Protein AF-A0A2H9T839-F1 (afdb_monomer_lite)

Radius of gyration: 23.98 Å; chains: 1; bounding box: 53×33×69 Å

Secondary structure (DSSP, 8-state):
-HHHHHHHHHHHHHHHHHHHHHHHHHHHHHHHHHTT--TTHHHHHHHHH-HHHHHHHHHHHHHHHHHS--------HHHHHHHHHHHHHTT--

pLDDT: mean 71.01, std 12.8, range [51.59, 94.0]

Structure (mmCIF, N/CA/C/O backbone):
data_AF-A0A2H9T839-F1
#
_entry.id   AF-A0A2H9T839-F1
#
loop_
_atom_site.group_PDB
_atom_site.id
_atom_site.type_symbol
_atom_site.label_atom_id
_atom_site.label_alt_id
_atom_site.label_comp_id
_atom_site.label_asym_id
_atom_site.label_entity_id
_atom_site.label_seq_id
_atom_site.pdbx_PDB_ins_code
_atom_site.Cartn_x
_atom_site.Cartn_y
_atom_site.Cartn_z
_atom_site.occupancy
_atom_site.B_iso_or_equiv
_atom_site.auth_seq_id
_atom_site.auth_comp_id
_atom_site.auth_asym_id
_atom_site.auth_atom_id
_atom_site.pdbx_PDB_model_num
ATOM 1 N N . MET A 1 1 ? 26.788 -0.075 -30.652 1.00 58.34 1 MET A N 1
ATOM 2 C CA . MET A 1 1 ? 26.968 0.508 -29.306 1.00 58.34 1 MET A CA 1
ATOM 3 C C . MET A 1 1 ? 25.727 1.266 -28.828 1.00 58.34 1 MET A C 1
ATOM 5 O O . MET A 1 1 ? 25.405 1.147 -27.660 1.00 58.34 1 MET A O 1
ATOM 9 N N . ASP A 1 2 ? 24.943 1.919 -29.697 1.00 68.31 2 ASP A N 1
ATOM 10 C CA . ASP A 1 2 ? 23.770 2.721 -29.275 1.00 68.31 2 ASP A CA 1
ATOM 11 C C . ASP A 1 2 ? 22.587 1.961 -28.647 1.00 68.31 2 ASP A C 1
ATOM 13 O O . ASP A 1 2 ? 21.745 2.561 -27.981 1.00 68.31 2 ASP A O 1
ATOM 17 N N . ILE A 1 3 ? 22.455 0.654 -28.893 1.00 73.31 3 ILE A N 1
ATOM 18 C CA . ILE A 1 3 ? 21.309 -0.136 -28.405 1.00 73.31 3 ILE A CA 1
ATOM 19 C C . ILE A 1 3 ? 21.531 -0.580 -26.955 1.00 73.31 3 ILE A C 1
ATOM 21 O O . ILE A 1 3 ? 20.605 -0.530 -26.151 1.00 73.31 3 ILE A O 1
ATOM 25 N N . GLU A 1 4 ? 22.760 -0.965 -26.612 1.00 75.00 4 GLU A N 1
ATOM 26 C CA . GLU A 1 4 ? 23.127 -1.387 -25.255 1.00 75.00 4 GLU A CA 1
ATOM 27 C C . GLU A 1 4 ? 23.080 -0.207 -24.279 1.00 75.00 4 GLU A C 1
ATOM 29 O O . GLU A 1 4 ? 22.557 -0.336 -23.176 1.00 75.00 4 GLU A O 1
ATOM 34 N N . GLU A 1 5 ? 23.515 0.975 -24.716 1.00 80.12 5 GLU A N 1
ATOM 35 C CA . GLU A 1 5 ? 23.485 2.194 -23.904 1.00 80.12 5 GLU A CA 1
ATOM 36 C C . GLU A 1 5 ? 22.047 2.685 -23.649 1.00 80.12 5 GLU A C 1
ATOM 38 O O . GLU A 1 5 ? 21.689 3.048 -22.525 1.00 80.12 5 GLU A O 1
ATOM 43 N N . LYS A 1 6 ? 21.171 2.596 -24.661 1.00 81.19 6 LYS A N 1
ATOM 44 C CA . LYS A 1 6 ? 19.731 2.874 -24.509 1.00 81.19 6 LYS A CA 1
ATOM 45 C C . LYS A 1 6 ? 19.035 1.862 -23.604 1.00 81.19 6 LYS A C 1
ATOM 47 O O . LYS A 1 6 ? 18.171 2.250 -22.817 1.00 81.19 6 LYS A O 1
ATOM 52 N N . ALA A 1 7 ? 19.397 0.583 -23.699 1.00 81.62 7 ALA A N 1
ATOM 53 C CA . ALA A 1 7 ? 18.864 -0.454 -22.821 1.00 81.62 7 ALA A CA 1
ATOM 54 C C . ALA A 1 7 ? 19.277 -0.206 -21.363 1.00 81.62 7 ALA A C 1
ATOM 56 O O . ALA A 1 7 ? 18.436 -0.278 -20.467 1.00 81.62 7 ALA A O 1
ATOM 57 N N . GLN A 1 8 ? 20.535 0.176 -21.131 1.00 84.88 8 GLN A N 1
ATOM 58 C CA . GLN A 1 8 ? 21.034 0.499 -19.798 1.00 84.88 8 GLN A CA 1
ATOM 59 C C . GLN A 1 8 ? 20.318 1.721 -19.203 1.00 84.88 8 GLN A C 1
ATOM 61 O O . GLN A 1 8 ? 19.803 1.647 -18.089 1.00 84.88 8 GLN A O 1
ATOM 66 N N . GLN A 1 9 ? 20.155 2.799 -19.976 1.00 88.25 9 GLN A N 1
ATOM 67 C CA . GLN A 1 9 ? 19.380 3.969 -19.542 1.00 88.25 9 GLN A CA 1
ATOM 68 C C . GLN A 1 9 ? 17.917 3.632 -19.229 1.00 88.25 9 GLN A C 1
ATOM 70 O O . GLN A 1 9 ? 17.339 4.174 -18.285 1.00 88.25 9 GLN A O 1
ATOM 75 N N . GLN A 1 10 ? 17.284 2.740 -19.995 1.00 88.06 10 GLN A N 1
ATOM 76 C CA . GLN A 1 10 ? 15.920 2.294 -19.701 1.00 88.06 10 GLN A CA 1
ATOM 77 C C . GLN A 1 10 ? 15.835 1.493 -18.400 1.00 88.06 10 GLN A C 1
ATOM 79 O O . GLN A 1 10 ? 14.864 1.657 -17.654 1.00 88.06 10 GLN A O 1
ATOM 84 N N . LEU A 1 11 ? 16.832 0.658 -18.103 1.00 89.38 11 LEU A N 1
ATOM 85 C CA . LEU A 1 11 ? 16.905 -0.075 -16.840 1.00 89.38 11 LEU A CA 1
ATOM 86 C C . LEU A 1 11 ? 17.079 0.878 -15.657 1.00 89.38 11 LEU A C 1
ATOM 88 O O . LEU A 1 11 ? 16.337 0.761 -14.680 1.00 89.38 11 LEU A O 1
ATOM 92 N N . ASP A 1 12 ? 17.961 1.867 -15.775 1.00 90.88 12 ASP A N 1
ATOM 93 C CA . ASP A 1 12 ? 18.193 2.865 -14.727 1.00 90.88 12 ASP A CA 1
ATOM 94 C C . ASP A 1 12 ? 16.935 3.717 -14.480 1.00 90.88 12 ASP A C 1
ATOM 96 O O . ASP A 1 12 ? 16.498 3.901 -13.339 1.00 90.88 12 ASP A O 1
ATOM 100 N N . ASN A 1 13 ? 16.259 4.145 -15.551 1.00 91.44 13 ASN A N 1
ATOM 101 C CA . ASN A 1 13 ? 14.980 4.859 -15.469 1.00 91.44 13 ASN A CA 1
ATOM 102 C C . ASN A 1 13 ? 13.873 4.005 -14.833 1.00 91.44 13 ASN A C 1
ATOM 104 O O . ASN A 1 13 ? 13.059 4.503 -14.044 1.00 91.44 13 ASN A O 1
ATOM 108 N N . SER A 1 14 ? 13.844 2.710 -15.146 1.00 90.25 14 SER A N 1
ATOM 109 C CA . SER A 1 14 ? 12.886 1.768 -14.565 1.00 90.25 14 SER A CA 1
ATOM 110 C C . SER A 1 14 ? 13.148 1.577 -13.073 1.00 90.25 14 SER A C 1
ATOM 112 O O . SER A 1 14 ? 12.214 1.644 -12.273 1.00 90.25 14 SER A O 1
ATOM 114 N N . GLN A 1 15 ? 14.410 1.423 -12.667 1.00 93.00 15 GLN A N 1
ATOM 115 C CA . GLN A 1 15 ? 14.790 1.331 -11.257 1.00 93.00 15 GLN A CA 1
ATOM 116 C C . GLN A 1 15 ? 14.420 2.598 -10.483 1.00 93.00 15 GLN A C 1
ATOM 118 O O . GLN A 1 15 ? 13.817 2.503 -9.411 1.00 93.00 15 GLN A O 1
ATOM 123 N N . ALA A 1 16 ? 14.698 3.778 -11.041 1.00 92.75 16 ALA A N 1
ATOM 124 C CA . ALA A 1 16 ? 14.319 5.052 -10.438 1.00 92.75 16 ALA A CA 1
ATOM 125 C C . ALA A 1 16 ? 12.794 5.171 -10.272 1.00 92.75 16 ALA A C 1
ATOM 127 O O . ALA A 1 16 ? 12.302 5.605 -9.229 1.00 92.75 16 ALA A O 1
ATOM 128 N N . THR A 1 17 ? 12.029 4.733 -11.273 1.00 93.06 17 THR A N 1
ATOM 129 C CA . THR A 1 17 ? 10.559 4.713 -11.218 1.00 93.06 17 THR A CA 1
ATOM 130 C C . THR A 1 17 ? 10.044 3.759 -10.143 1.00 93.06 17 THR A C 1
ATOM 132 O O . THR A 1 17 ? 9.156 4.119 -9.370 1.00 93.06 17 THR A O 1
ATOM 135 N N . ILE A 1 18 ? 10.637 2.569 -10.028 1.00 92.19 18 ILE A N 1
ATOM 136 C CA . ILE A 1 18 ? 10.281 1.587 -8.995 1.00 92.19 18 ILE A CA 1
ATOM 137 C C . ILE A 1 18 ? 10.573 2.138 -7.596 1.00 92.19 18 ILE A C 1
ATOM 139 O O . ILE A 1 18 ? 9.757 1.968 -6.690 1.00 92.19 18 ILE A O 1
ATOM 143 N N . GLN A 1 19 ? 11.703 2.818 -7.401 1.00 94.00 19 GLN A N 1
ATOM 144 C CA . GLN A 1 19 ? 12.022 3.443 -6.116 1.00 94.00 19 GLN A CA 1
ATOM 145 C C . GLN A 1 19 ? 11.014 4.537 -5.752 1.00 94.00 19 GLN A C 1
ATOM 147 O O . GLN A 1 19 ? 10.507 4.544 -4.632 1.00 94.00 19 GLN A O 1
ATOM 152 N N . LYS A 1 20 ? 10.643 5.401 -6.705 1.00 91.50 20 LYS A N 1
ATOM 153 C CA . LYS A 1 20 ? 9.591 6.411 -6.497 1.00 91.50 20 LYS A CA 1
ATOM 154 C C . LYS A 1 20 ? 8.252 5.772 -6.127 1.00 91.50 20 LYS A C 1
ATOM 156 O O . LYS A 1 20 ? 7.589 6.235 -5.203 1.00 91.50 20 LYS A O 1
ATOM 161 N N . ALA A 1 21 ? 7.877 4.681 -6.795 1.00 88.44 21 ALA A N 1
ATOM 162 C CA . ALA A 1 21 ? 6.658 3.944 -6.478 1.00 88.44 21 ALA A CA 1
ATOM 163 C C . ALA A 1 21 ? 6.688 3.347 -5.060 1.00 88.44 21 ALA A C 1
ATOM 165 O O . ALA A 1 21 ? 5.677 3.386 -4.363 1.00 88.44 21 ALA A O 1
ATOM 166 N N . ARG A 1 22 ? 7.841 2.840 -4.600 1.00 90.19 22 ARG A N 1
ATOM 167 C CA . ARG A 1 22 ? 8.000 2.344 -3.220 1.00 90.19 22 ARG A CA 1
ATOM 168 C C . ARG A 1 22 ? 7.798 3.447 -2.188 1.00 90.19 22 ARG A C 1
ATOM 170 O O . ARG A 1 22 ? 7.030 3.247 -1.255 1.00 90.19 22 ARG A O 1
ATOM 177 N N . ILE A 1 23 ? 8.417 4.608 -2.397 1.00 91.81 23 ILE A N 1
ATOM 178 C CA . ILE A 1 23 ? 8.259 5.767 -1.506 1.00 91.81 23 ILE A CA 1
ATOM 179 C C . ILE A 1 23 ? 6.782 6.177 -1.424 1.00 91.81 23 ILE A C 1
ATOM 181 O O . ILE A 1 23 ? 6.248 6.335 -0.332 1.00 91.81 23 ILE A O 1
ATOM 185 N N . ALA A 1 24 ? 6.083 6.240 -2.562 1.00 85.75 24 ALA A N 1
ATOM 186 C CA . ALA A 1 24 ? 4.659 6.571 -2.588 1.00 85.75 24 ALA A CA 1
ATOM 187 C C . ALA A 1 24 ? 3.788 5.560 -1.813 1.00 85.75 24 ALA A C 1
ATOM 189 O O . ALA A 1 24 ? 2.831 5.950 -1.143 1.00 85.75 24 ALA A O 1
ATOM 190 N N . ILE A 1 25 ? 4.113 4.263 -1.875 1.00 83.06 25 ILE A N 1
ATOM 191 C CA . ILE A 1 25 ? 3.421 3.223 -1.097 1.00 83.06 25 ILE A CA 1
ATOM 192 C C . ILE A 1 25 ? 3.643 3.429 0.407 1.00 83.06 25 ILE A C 1
ATOM 194 O O . ILE A 1 25 ? 2.690 3.318 1.186 1.00 83.06 25 ILE A O 1
ATOM 198 N N . ASP A 1 26 ? 4.868 3.752 0.818 1.00 86.75 26 ASP A N 1
ATOM 199 C CA . ASP A 1 26 ? 5.195 4.008 2.222 1.00 86.75 26 ASP A CA 1
ATOM 200 C C . ASP A 1 26 ? 4.499 5.276 2.739 1.00 86.75 26 ASP A C 1
ATOM 202 O O . ASP A 1 26 ? 3.895 5.255 3.817 1.00 86.75 26 ASP A O 1
ATOM 206 N N . ASP A 1 27 ? 4.472 6.346 1.943 1.00 83.81 27 ASP A N 1
ATOM 207 C CA . ASP A 1 27 ? 3.747 7.581 2.256 1.00 83.81 27 ASP A CA 1
ATOM 208 C C . ASP A 1 27 ? 2.240 7.330 2.392 1.00 83.81 27 ASP A C 1
ATOM 210 O O . ASP A 1 27 ? 1.603 7.791 3.346 1.00 83.81 27 AS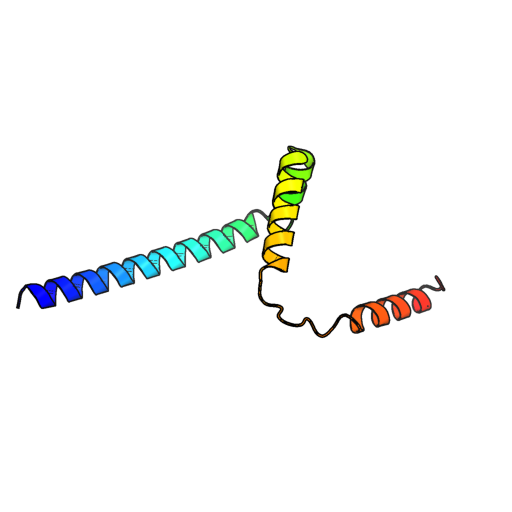P A O 1
ATOM 214 N N . MET A 1 28 ? 1.659 6.526 1.494 1.00 78.50 28 MET A N 1
ATOM 215 C CA . MET A 1 28 ? 0.265 6.091 1.606 1.00 78.50 28 MET A CA 1
ATOM 216 C C . MET A 1 28 ? 0.020 5.285 2.886 1.00 78.50 28 MET A C 1
ATOM 218 O O . MET A 1 28 ? -1.009 5.473 3.540 1.00 78.50 28 MET A O 1
ATOM 222 N N . ALA A 1 29 ? 0.941 4.405 3.283 1.00 74.31 29 ALA A N 1
ATOM 223 C CA . ALA A 1 29 ? 0.819 3.637 4.519 1.00 74.31 29 ALA A CA 1
ATOM 224 C C . ALA A 1 29 ? 0.858 4.542 5.761 1.00 74.31 29 ALA A C 1
ATOM 226 O O . ALA A 1 29 ? 0.041 4.383 6.676 1.00 74.31 29 ALA A O 1
ATOM 227 N N . GLN A 1 30 ? 1.750 5.534 5.781 1.00 79.12 30 GLN A N 1
ATOM 228 C CA . GLN A 1 30 ? 1.800 6.538 6.844 1.00 79.12 30 GLN A CA 1
ATOM 229 C C . GLN A 1 30 ? 0.531 7.391 6.885 1.00 79.12 30 GLN A C 1
ATOM 231 O O . GLN A 1 30 ? -0.005 7.646 7.967 1.00 79.12 30 GLN A O 1
ATOM 236 N N . LEU A 1 31 ? 0.016 7.799 5.725 1.00 76.81 31 LEU A N 1
ATOM 237 C CA . LEU A 1 31 ? -1.228 8.552 5.621 1.00 76.81 31 LEU A CA 1
ATOM 238 C C . LEU A 1 31 ? -2.416 7.733 6.143 1.00 76.81 31 LEU A C 1
ATOM 240 O O . LEU A 1 31 ? -3.198 8.237 6.945 1.00 76.81 31 LEU A O 1
ATOM 244 N N . MET A 1 32 ? -2.519 6.452 5.781 1.00 65.75 32 MET A N 1
ATOM 245 C CA . MET A 1 32 ? -3.548 5.550 6.318 1.00 65.75 32 MET A CA 1
ATOM 246 C C . MET A 1 32 ? -3.481 5.427 7.846 1.00 65.75 32 MET A C 1
ATOM 248 O O . MET A 1 32 ? -4.525 5.406 8.507 1.00 65.75 32 MET A O 1
ATOM 252 N N . ASN A 1 33 ? -2.269 5.385 8.413 1.00 63.84 33 ASN A N 1
ATOM 253 C CA . ASN A 1 33 ? -2.065 5.385 9.862 1.00 63.84 33 ASN A CA 1
ATOM 254 C C . ASN A 1 33 ? -2.515 6.711 10.500 1.00 63.84 33 ASN A C 1
ATOM 256 O O . ASN A 1 33 ? -3.241 6.682 11.495 1.00 63.84 33 ASN A O 1
ATOM 260 N N . LYS A 1 34 ? -2.150 7.862 9.912 1.00 68.38 34 LYS A N 1
ATOM 261 C CA . LYS A 1 34 ? -2.540 9.208 10.386 1.00 68.38 34 LYS A CA 1
ATOM 262 C C . LYS A 1 34 ? -4.049 9.445 10.318 1.00 68.38 34 LYS A C 1
ATOM 264 O O . LYS A 1 34 ? -4.629 9.959 11.270 1.00 68.38 34 LYS A O 1
ATOM 269 N N . ILE A 1 35 ? -4.700 9.008 9.238 1.00 65.19 35 ILE A N 1
ATOM 270 C CA . ILE A 1 35 ? -6.158 9.123 9.054 1.00 65.19 35 ILE A CA 1
ATOM 271 C C . ILE A 1 35 ? -6.916 8.186 10.023 1.00 65.19 35 ILE A C 1
ATOM 273 O O . ILE A 1 35 ? -8.142 8.169 10.048 1.00 65.19 35 ILE A O 1
ATOM 277 N N . HIS A 1 36 ? -6.230 7.416 10.882 1.00 57.03 36 HIS A N 1
ATOM 278 C CA . HIS A 1 36 ? -6.860 6.430 11.762 1.00 57.03 36 HIS A CA 1
ATOM 279 C C . HIS A 1 36 ? -7.830 5.529 10.992 1.00 57.03 36 HIS A C 1
ATOM 281 O O . HIS A 1 36 ? -8.823 5.038 11.546 1.00 57.03 36 HIS A O 1
ATOM 287 N N . VAL A 1 37 ? -7.508 5.220 9.728 1.00 56.41 37 VAL A N 1
ATOM 288 C CA . VAL A 1 37 ? -8.149 4.121 9.008 1.00 56.41 37 VAL A CA 1
ATOM 289 C C . VAL A 1 37 ? -7.576 2.823 9.573 1.00 56.41 37 VAL A C 1
ATOM 291 O O . VAL A 1 37 ? -6.991 1.997 8.878 1.00 56.41 37 VAL A O 1
ATOM 294 N N . LYS A 1 38 ? -7.746 2.617 10.887 1.00 55.56 38 LYS A N 1
ATOM 295 C CA . LYS A 1 38 ? -7.635 1.305 11.513 1.00 55.56 38 LYS A CA 1
ATOM 296 C C . LYS A 1 38 ? -8.492 0.392 10.657 1.00 55.56 38 LYS A C 1
ATOM 298 O O . LYS A 1 38 ? -9.657 0.723 10.441 1.00 55.56 38 LYS A O 1
ATOM 303 N N . LYS A 1 39 ? -7.929 -0.712 10.151 1.00 52.03 39 LYS A N 1
ATOM 304 C CA . LYS A 1 39 ? -8.661 -1.767 9.425 1.00 52.03 39 LYS A CA 1
ATOM 305 C C . LYS A 1 39 ? -10.072 -1.909 10.016 1.00 52.03 39 LYS A C 1
ATOM 307 O O . LYS A 1 39 ? -10.224 -2.430 11.118 1.00 52.03 39 LYS A O 1
ATOM 312 N N . GLY A 1 40 ? -11.078 -1.364 9.325 1.00 56.72 40 GLY A N 1
ATOM 313 C CA . GLY A 1 40 ? -12.458 -1.301 9.815 1.00 56.72 40 GLY A CA 1
ATOM 314 C C . GLY A 1 40 ? -13.105 0.088 9.944 1.00 56.72 40 GLY A C 1
ATOM 315 O O . GLY A 1 40 ? -14.324 0.135 9.972 1.00 56.72 40 GLY A O 1
ATOM 316 N N . ALA A 1 41 ? -12.382 1.212 9.990 1.00 56.12 41 ALA A N 1
ATOM 317 C CA . ALA A 1 41 ? -13.002 2.549 10.083 1.00 56.12 41 ALA A CA 1
ATOM 318 C C . ALA A 1 41 ? -13.743 2.934 8.791 1.00 56.12 41 ALA A C 1
ATOM 320 O O . ALA A 1 41 ? -14.894 3.356 8.846 1.00 56.12 41 ALA A O 1
ATOM 321 N N . GLY A 1 42 ? -13.134 2.669 7.630 1.00 58.69 42 GLY A N 1
ATOM 322 C CA . GLY A 1 42 ? -13.807 2.800 6.335 1.00 58.69 42 GLY A CA 1
ATOM 323 C C . GLY A 1 42 ? -14.988 1.835 6.175 1.00 58.69 42 GLY A C 1
ATOM 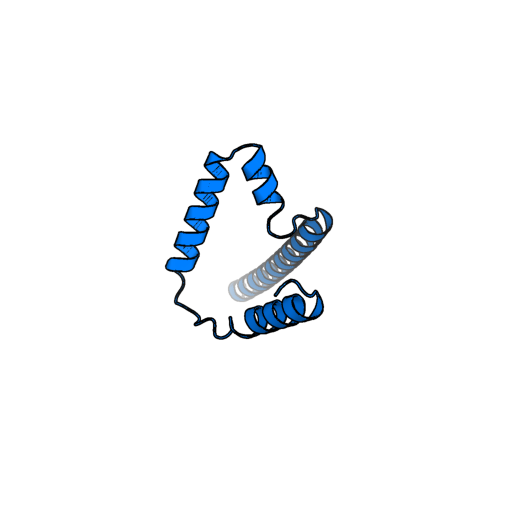324 O O . GLY A 1 42 ? -15.991 2.209 5.586 1.00 58.69 42 GLY A O 1
ATOM 325 N N . HIS A 1 43 ? -14.918 0.629 6.762 1.00 56.16 43 HIS A N 1
ATOM 326 C CA . HIS A 1 43 ? -16.080 -0.271 6.835 1.00 56.16 43 HIS A CA 1
ATOM 327 C C . HIS A 1 43 ? -17.188 0.323 7.704 1.00 56.16 43 HIS A C 1
ATOM 329 O O . HIS A 1 43 ? -18.302 0.407 7.231 1.00 56.16 43 HIS A O 1
ATOM 335 N N . ARG A 1 44 ? -16.894 0.836 8.907 1.00 62.28 44 ARG A N 1
ATOM 336 C CA . ARG A 1 44 ? -17.909 1.464 9.775 1.00 62.28 44 ARG A CA 1
ATOM 337 C C . ARG A 1 44 ? -18.548 2.703 9.148 1.00 62.28 44 ARG A C 1
ATOM 339 O O . ARG A 1 44 ? -19.702 2.997 9.431 1.00 62.28 44 ARG A O 1
ATOM 346 N N . TYR A 1 45 ? -17.793 3.454 8.350 1.00 62.53 45 TYR A N 1
ATOM 347 C CA . TYR A 1 45 ? -18.317 4.588 7.592 1.00 62.53 45 TYR A CA 1
ATOM 348 C C . TYR A 1 45 ? -19.226 4.119 6.448 1.00 62.53 45 TYR A C 1
ATOM 350 O O . TYR A 1 45 ? -20.338 4.621 6.315 1.00 62.53 45 TYR A O 1
ATOM 358 N N . LEU A 1 46 ? -18.804 3.107 5.681 1.00 58.53 46 LEU A N 1
ATOM 359 C CA . LEU A 1 46 ? -19.630 2.497 4.634 1.00 58.53 46 LEU A CA 1
ATOM 360 C C . LEU A 1 46 ? -20.881 1.814 5.207 1.00 58.53 46 LEU A C 1
ATOM 362 O O . LEU A 1 46 ? -21.958 2.009 4.663 1.00 58.53 46 LEU A O 1
ATOM 366 N N . ASP A 1 47 ? -20.778 1.116 6.338 1.00 59.62 47 ASP A N 1
ATOM 367 C CA . ASP A 1 47 ? -21.910 0.528 7.067 1.00 59.62 47 ASP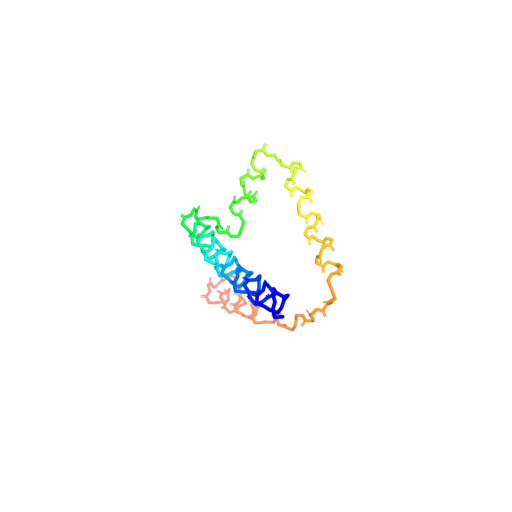 A CA 1
ATOM 368 C C . ASP A 1 47 ? -22.942 1.601 7.452 1.00 59.62 47 ASP A C 1
ATOM 370 O O . ASP A 1 47 ? -24.141 1.338 7.439 1.00 59.62 47 ASP A O 1
ATOM 374 N N . LYS A 1 48 ? -22.486 2.819 7.788 1.00 61.62 48 LYS A N 1
ATOM 375 C CA . LYS A 1 48 ? -23.355 3.933 8.196 1.00 61.62 48 LYS A CA 1
ATOM 376 C C . LYS A 1 48 ? -23.969 4.705 7.029 1.00 61.62 48 LYS A C 1
ATOM 378 O O . LYS A 1 48 ? -25.105 5.142 7.154 1.00 61.62 48 LYS A O 1
ATOM 383 N N . ILE A 1 49 ? -23.228 4.924 5.942 1.00 66.19 49 ILE A N 1
ATOM 384 C CA . ILE A 1 49 ? -23.682 5.780 4.829 1.00 66.19 49 ILE A CA 1
ATOM 385 C C . ILE A 1 49 ? -24.278 4.961 3.677 1.00 66.19 49 ILE A C 1
ATOM 387 O O . ILE A 1 49 ? -25.208 5.421 3.020 1.00 66.19 49 ILE A O 1
ATOM 391 N N . LYS A 1 50 ? -23.772 3.747 3.427 1.00 62.59 50 LYS A N 1
ATOM 392 C CA . LYS A 1 50 ? -24.177 2.877 2.311 1.00 62.59 50 LYS A CA 1
ATOM 393 C C . LYS A 1 50 ? -24.127 1.383 2.692 1.00 62.59 50 LYS A C 1
ATOM 395 O O . LYS A 1 50 ? -23.249 0.648 2.226 1.00 62.59 50 LYS A O 1
ATOM 400 N N . PRO A 1 51 ? -25.090 0.896 3.492 1.00 61.28 51 PRO A N 1
ATOM 401 C CA . PRO A 1 51 ? -25.089 -0.476 4.014 1.00 61.28 51 PRO A CA 1
ATOM 402 C C . PRO A 1 51 ? -25.099 -1.564 2.919 1.00 61.28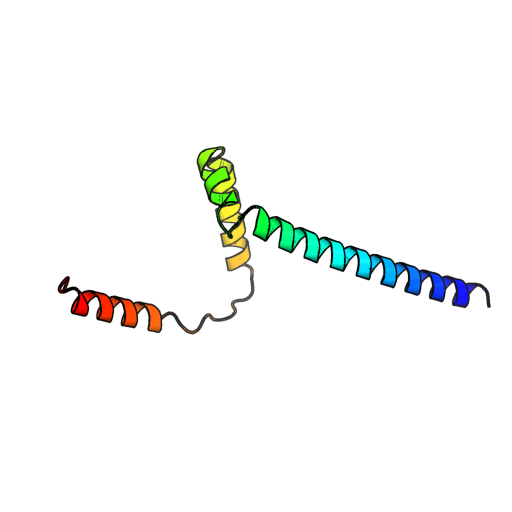 51 PRO A C 1
ATOM 404 O O . PRO A 1 51 ? -24.533 -2.645 3.107 1.00 61.28 51 PRO A O 1
ATOM 407 N N . ASN A 1 52 ? -25.666 -1.268 1.745 1.00 64.62 52 ASN A N 1
ATOM 408 C CA . ASN A 1 52 ? -25.722 -2.198 0.609 1.00 64.62 52 ASN A CA 1
ATOM 409 C C . ASN A 1 52 ? -24.349 -2.405 -0.068 1.00 64.62 52 ASN A C 1
ATOM 411 O O . ASN A 1 52 ? -24.036 -3.497 -0.530 1.00 64.62 52 ASN A O 1
ATOM 415 N N . GLU A 1 53 ? -23.489 -1.383 -0.097 1.00 60.44 53 GLU A N 1
ATOM 416 C CA . GLU A 1 53 ? -22.127 -1.509 -0.644 1.00 60.44 53 GLU A CA 1
ATOM 417 C C . GLU A 1 53 ? -21.174 -2.176 0.365 1.00 60.44 53 GLU A C 1
ATOM 419 O O . GLU A 1 53 ? -20.253 -2.906 -0.013 1.00 60.44 53 GLU A O 1
ATOM 424 N N . ALA A 1 54 ? -21.402 -1.968 1.667 1.00 59.06 54 ALA A N 1
ATOM 425 C CA . ALA A 1 54 ? -20.618 -2.606 2.722 1.00 59.06 54 ALA A CA 1
ATOM 426 C C . ALA A 1 54 ? -20.843 -4.127 2.778 1.00 59.06 54 ALA A C 1
ATOM 428 O O . ALA A 1 54 ? -19.892 -4.902 2.928 1.00 59.06 54 ALA A O 1
ATOM 429 N N . THR A 1 55 ? -22.089 -4.562 2.578 1.00 61.62 55 THR A N 1
ATOM 430 C CA . THR A 1 55 ? -22.441 -5.983 2.466 1.00 61.62 55 THR A CA 1
ATOM 431 C C . THR A 1 55 ? -21.781 -6.629 1.249 1.00 61.62 55 THR A C 1
ATOM 433 O O . THR A 1 55 ? -21.166 -7.684 1.409 1.00 61.62 55 THR A O 1
ATOM 436 N N . LEU A 1 56 ? -21.769 -5.971 0.085 1.00 60.06 56 LEU A N 1
ATOM 437 C CA . LEU A 1 56 ? -21.055 -6.453 -1.108 1.00 60.06 56 LEU A CA 1
ATOM 438 C C . LEU A 1 56 ? -19.549 -6.632 -0.863 1.00 60.06 56 LEU A C 1
ATOM 440 O O . LEU A 1 56 ? -19.020 -7.718 -1.095 1.00 60.06 56 LEU A O 1
ATOM 444 N N . LYS A 1 57 ? -18.870 -5.639 -0.272 1.00 66.38 57 LYS A N 1
ATOM 445 C CA . LYS A 1 57 ? -17.440 -5.763 0.087 1.00 66.38 57 LYS A CA 1
ATOM 446 C C . LYS A 1 57 ? -17.164 -6.875 1.097 1.00 66.38 57 LYS A C 1
ATOM 448 O O . LYS A 1 57 ? -16.113 -7.517 1.052 1.00 66.38 57 LYS A O 1
ATOM 453 N N . SER A 1 58 ? -18.089 -7.117 2.025 1.00 65.12 58 SER A N 1
ATOM 454 C CA . SER A 1 58 ? -17.967 -8.218 2.987 1.00 65.12 58 SER A CA 1
ATOM 455 C C . SER A 1 58 ? -18.065 -9.590 2.307 1.00 65.12 58 SER A C 1
ATOM 457 O O . SER A 1 58 ? -17.351 -10.524 2.685 1.00 65.12 58 SER A O 1
ATOM 459 N N . VAL A 1 59 ? -18.900 -9.691 1.269 1.00 66.25 59 VAL A N 1
ATOM 460 C CA . VAL A 1 59 ? -19.082 -10.892 0.450 1.00 66.25 59 VAL A CA 1
ATOM 461 C C . VAL A 1 59 ? -17.875 -11.108 -0.461 1.00 66.25 59 VAL A C 1
ATOM 463 O O . VAL A 1 59 ? -17.336 -12.211 -0.471 1.00 66.25 59 VAL A O 1
ATOM 466 N N . GLU A 1 60 ? -17.364 -10.067 -1.123 1.00 67.62 60 GLU A N 1
ATOM 467 C CA . GLU A 1 60 ? -16.116 -10.125 -1.905 1.00 67.62 60 GLU A CA 1
ATOM 468 C C . GLU A 1 60 ? -14.935 -10.591 -1.053 1.00 67.62 60 GLU A C 1
ATOM 470 O O . GLU A 1 60 ? -14.151 -11.450 -1.458 1.00 67.62 60 GLU A O 1
ATOM 475 N N . LYS A 1 61 ? -14.823 -10.074 0.175 1.00 72.31 61 LYS A N 1
ATOM 476 C CA . LYS A 1 61 ? -13.784 -10.502 1.110 1.00 72.31 61 LYS A CA 1
ATOM 477 C C . LYS A 1 61 ? -13.943 -11.972 1.505 1.00 72.31 61 LYS A C 1
ATOM 479 O O . LYS A 1 61 ? -12.942 -12.681 1.562 1.00 72.31 61 LYS A O 1
ATOM 484 N N . ARG A 1 62 ? -15.172 -12.442 1.752 1.00 68.00 62 ARG A N 1
ATOM 485 C CA . ARG A 1 62 ? -15.449 -13.869 2.007 1.00 68.00 62 ARG A CA 1
ATOM 486 C C . ARG A 1 62 ? -15.092 -14.742 0.809 1.00 68.00 62 ARG A C 1
ATOM 488 O O . ARG A 1 62 ? -14.469 -15.776 1.012 1.00 68.00 62 ARG A O 1
ATOM 495 N N . LEU A 1 63 ? -15.430 -14.318 -0.404 1.00 64.12 63 LEU A N 1
ATOM 496 C CA . LEU A 1 63 ? -15.091 -15.032 -1.635 1.00 64.12 63 LEU A CA 1
ATOM 497 C C . LEU A 1 63 ? -13.574 -15.108 -1.838 1.00 64.12 63 LEU A C 1
ATOM 499 O O . LEU A 1 63 ? -13.053 -16.181 -2.119 1.00 64.12 63 LEU A O 1
ATOM 503 N N . ASN A 1 64 ? -12.839 -14.020 -1.602 1.00 67.81 64 ASN A N 1
ATOM 504 C CA . ASN A 1 64 ? -11.373 -14.021 -1.671 1.00 67.81 64 ASN A CA 1
ATOM 505 C C . ASN A 1 64 ? -10.716 -14.885 -0.584 1.00 67.81 64 ASN A C 1
ATOM 507 O O . ASN A 1 64 ? -9.693 -15.522 -0.835 1.00 67.81 64 ASN A O 1
ATOM 511 N N . GLU A 1 65 ? -11.286 -14.927 0.624 1.00 67.25 65 GLU A N 1
ATOM 512 C CA . GLU A 1 65 ? -10.822 -15.811 1.701 1.00 67.25 65 GLU A CA 1
ATOM 513 C C . GLU A 1 65 ? -11.135 -17.290 1.418 1.00 67.25 65 GLU A C 1
ATOM 515 O O . GLU A 1 65 ? -10.354 -18.150 1.821 1.00 67.25 65 GLU A O 1
ATOM 520 N N . GLN A 1 66 ? -12.234 -17.586 0.715 1.00 59.97 66 GLN A N 1
ATOM 521 C CA . GLN A 1 66 ? -12.598 -18.937 0.270 1.00 59.97 66 GLN A CA 1
ATOM 522 C C . GLN A 1 66 ? -11.777 -19.407 -0.938 1.00 59.97 66 GLN A C 1
ATOM 524 O O . GLN A 1 66 ? -11.421 -20.579 -1.003 1.00 59.97 66 GLN A O 1
ATOM 529 N N . ASN A 1 67 ? -11.433 -18.500 -1.856 1.00 58.84 67 ASN A N 1
ATOM 530 C CA . ASN A 1 67 ? -10.654 -18.801 -3.061 1.00 58.84 67 ASN A CA 1
ATOM 531 C C . ASN A 1 67 ? -9.131 -18.728 -2.851 1.00 58.84 67 ASN A C 1
ATOM 533 O O . ASN A 1 67 ? -8.368 -19.096 -3.741 1.00 58.84 67 ASN A O 1
ATOM 537 N N . SER A 1 68 ? -8.659 -18.276 -1.686 1.00 53.00 68 SER A N 1
ATOM 538 C CA . SER A 1 68 ? -7.237 -18.349 -1.342 1.00 53.00 68 SER A CA 1
ATOM 539 C C . SER A 1 68 ? -6.882 -19.756 -0.844 1.00 53.00 68 SER A C 1
ATOM 541 O O . SER A 1 68 ? -7.540 -20.244 0.079 1.00 53.00 68 SER A O 1
ATOM 543 N N . PRO A 1 69 ? -5.821 -20.407 -1.365 1.00 51.75 69 PRO A N 1
ATOM 544 C CA . PRO A 1 69 ? -5.415 -21.729 -0.904 1.00 51.75 69 PRO A CA 1
ATOM 545 C C . PRO A 1 69 ? -5.137 -21.686 0.601 1.00 51.75 69 PRO A C 1
ATOM 547 O O . PRO A 1 69 ? -4.383 -20.849 1.109 1.00 51.75 69 PRO A O 1
ATOM 550 N N . SER A 1 70 ? -5.815 -22.566 1.333 1.00 51.59 70 SER A N 1
ATOM 551 C CA . SER A 1 70 ? -5.895 -22.551 2.787 1.00 51.59 70 SER A CA 1
ATOM 552 C C . SER A 1 70 ? -4.511 -22.640 3.441 1.00 51.59 70 SER A C 1
ATOM 554 O O . SER A 1 70 ? -3.955 -23.726 3.604 1.00 51.59 70 SER A O 1
ATOM 556 N N . LYS A 1 71 ? -3.966 -21.521 3.931 1.00 55.41 71 LYS A N 1
ATOM 557 C CA . LYS A 1 71 ? -2.974 -21.590 5.012 1.00 55.41 71 LYS A CA 1
ATOM 558 C C . LYS A 1 71 ? -3.718 -21.986 6.282 1.00 55.41 71 LYS A C 1
ATOM 560 O O . LYS A 1 71 ? -4.390 -21.161 6.903 1.00 55.41 71 LYS A O 1
ATOM 565 N N . ALA A 1 72 ? -3.624 -23.266 6.635 1.00 52.50 72 ALA A N 1
ATOM 566 C CA . ALA A 1 72 ? -4.180 -23.841 7.851 1.00 52.50 72 ALA A CA 1
ATOM 567 C C . ALA A 1 72 ? -3.817 -22.979 9.075 1.00 52.50 72 ALA A C 1
ATOM 569 O O . ALA A 1 72 ? -2.682 -22.975 9.554 1.00 52.50 72 ALA A O 1
ATOM 570 N N . LYS A 1 73 ? -4.792 -22.228 9.600 1.00 54.47 73 LYS A N 1
ATOM 571 C CA . LYS A 1 73 ? -4.642 -21.475 10.850 1.00 54.47 73 LYS A CA 1
ATOM 572 C C . LYS A 1 73 ? -4.697 -22.450 12.028 1.00 54.47 73 LYS A C 1
ATOM 574 O O . LYS A 1 73 ? -5.750 -22.643 12.635 1.00 54.47 73 LYS A O 1
ATOM 579 N N . LYS A 1 74 ? -3.553 -23.040 12.388 1.00 55.44 74 LYS A N 1
ATOM 580 C CA . LYS A 1 74 ? -3.343 -23.584 13.740 1.00 55.44 74 LYS A CA 1
ATOM 581 C C . LYS A 1 74 ? -3.456 -22.429 14.744 1.00 55.44 74 LYS A C 1
ATOM 583 O O . LYS A 1 74 ? -2.740 -21.442 14.630 1.00 55.44 74 LYS A O 1
ATOM 588 N N . GLY A 1 75 ? -4.340 -22.562 15.737 1.00 56.06 75 GLY A N 1
ATOM 589 C CA . GLY A 1 75 ? -4.270 -21.766 16.972 1.00 56.06 75 GLY A CA 1
ATOM 590 C C . GLY A 1 75 ? -5.496 -20.919 17.332 1.00 56.06 75 GLY A C 1
ATOM 591 O O . GLY A 1 75 ? -5.385 -19.707 17.476 1.00 56.06 75 GLY A O 1
ATOM 592 N N . LYS A 1 76 ? -6.662 -21.539 17.571 1.00 57.12 76 LYS A N 1
ATOM 593 C CA . LYS A 1 76 ? -7.802 -20.899 18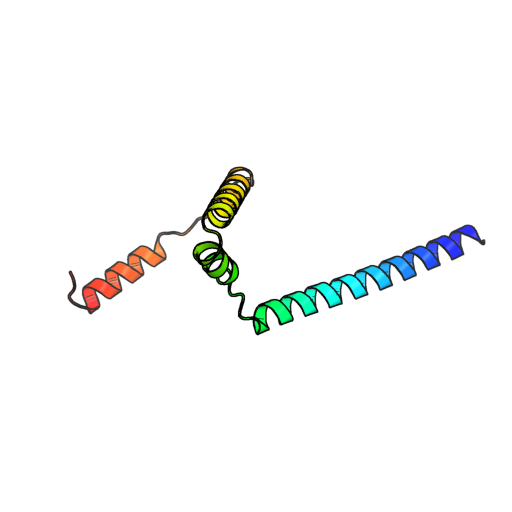.276 1.00 57.12 76 LYS A CA 1
ATOM 594 C C . LYS A 1 76 ? -7.943 -21.317 19.753 1.00 57.12 76 LYS A C 1
ATOM 596 O O . LYS A 1 76 ? -8.918 -20.954 20.402 1.00 57.12 76 LYS A O 1
ATOM 601 N N . SER A 1 77 ? -6.983 -22.058 20.310 1.00 60.75 77 SER A N 1
ATOM 602 C CA . SER A 1 77 ? -7.110 -22.643 21.658 1.00 60.75 77 SER A CA 1
ATOM 603 C C . SER A 1 77 ? -6.770 -21.669 22.806 1.00 60.75 77 SER A C 1
ATOM 605 O O . SER A 1 77 ? -7.434 -21.689 23.844 1.00 60.75 77 SER A O 1
ATOM 607 N N . SER A 1 78 ? -5.811 -20.750 22.627 1.00 62.25 78 SER A N 1
ATOM 608 C CA . SER A 1 78 ? -5.324 -19.897 23.729 1.00 62.25 78 SER A CA 1
ATOM 609 C C . SER A 1 78 ? -6.318 -18.813 24.167 1.00 62.25 78 SER A C 1
ATOM 611 O O . SER A 1 78 ? -6.470 -18.565 25.362 1.00 62.25 78 SER A O 1
ATOM 613 N N . LYS A 1 79 ? -7.066 -18.209 23.231 1.00 69.88 79 LYS A N 1
ATOM 614 C CA . LYS A 1 79 ? -8.083 -17.187 23.556 1.00 69.88 79 LYS A CA 1
ATOM 615 C C . LYS A 1 79 ? -9.221 -17.738 24.417 1.00 69.88 79 LYS A C 1
ATOM 617 O O . LYS A 1 79 ? -9.659 -17.050 25.334 1.00 69.88 79 LYS A O 1
ATOM 622 N N . LYS A 1 80 ? -9.665 -18.977 24.164 1.00 73.50 80 LYS A N 1
ATOM 623 C CA . LYS A 1 80 ? -10.718 -19.630 24.960 1.00 73.50 80 LYS A CA 1
ATOM 624 C C . LYS A 1 80 ? -10.252 -19.877 26.399 1.00 73.50 80 LYS A C 1
ATOM 626 O O . LYS A 1 80 ? -10.993 -19.579 27.329 1.00 73.50 80 LYS A O 1
ATOM 631 N N . LYS A 1 81 ? -9.011 -20.346 26.586 1.00 75.12 81 LYS A N 1
ATOM 632 C CA . LYS A 1 81 ? -8.422 -20.557 27.921 1.00 75.12 81 LYS A CA 1
ATOM 633 C C . LYS A 1 81 ? -8.305 -19.254 28.717 1.00 75.12 81 LYS A C 1
ATOM 635 O O . LYS A 1 81 ? -8.689 -19.219 29.882 1.00 75.12 81 LYS A O 1
ATOM 640 N N . ASN A 1 82 ? -7.846 -18.176 28.081 1.00 77.81 82 ASN A N 1
ATOM 641 C CA . ASN A 1 82 ? -7.707 -16.880 28.752 1.00 77.81 82 ASN A CA 1
ATOM 642 C C . ASN 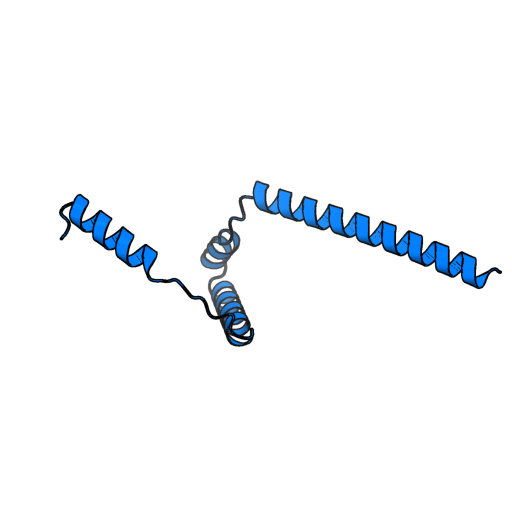A 1 82 ? -9.063 -16.266 29.127 1.00 77.81 82 ASN A C 1
ATOM 644 O O . ASN A 1 82 ? -9.181 -15.663 30.190 1.00 77.81 82 ASN A O 1
ATOM 648 N N . LEU A 1 83 ? -10.093 -16.463 28.296 1.00 80.81 83 LEU A N 1
ATOM 649 C CA . LEU A 1 83 ? -11.455 -16.022 28.600 1.00 80.81 83 LEU A CA 1
ATOM 650 C C . LEU A 1 83 ? -12.039 -16.766 29.811 1.00 80.81 83 LEU A C 1
ATOM 652 O O . LEU A 1 83 ? -12.523 -16.126 30.738 1.00 80.81 83 LEU A O 1
ATOM 656 N N . LEU A 1 84 ? -11.926 -18.097 29.843 1.00 82.00 84 LEU A N 1
ATOM 657 C CA . LEU A 1 84 ? -12.374 -18.924 30.974 1.00 82.00 84 LEU A CA 1
ATOM 658 C C . LEU A 1 84 ? -11.672 -18.554 32.287 1.00 82.00 84 LEU A C 1
ATOM 660 O O . LEU A 1 84 ? -12.318 -18.480 33.331 1.00 82.00 84 LEU A O 1
ATOM 664 N N . LYS A 1 85 ? -10.362 -18.277 32.235 1.00 82.75 85 LYS A N 1
ATOM 665 C CA . LYS A 1 85 ? -9.596 -17.819 33.403 1.00 82.75 85 LYS A CA 1
ATOM 666 C C . LYS A 1 85 ? -10.084 -16.456 33.903 1.00 82.75 85 LYS A C 1
ATOM 668 O O . LYS A 1 85 ? -10.254 -16.273 35.103 1.00 82.75 85 LYS A O 1
ATOM 673 N N . ALA A 1 86 ? -10.350 -15.519 32.994 1.00 83.12 86 ALA A N 1
ATOM 674 C CA . ALA A 1 86 ? -10.857 -14.194 33.348 1.00 83.12 86 ALA A CA 1
ATOM 675 C C . ALA A 1 86 ? -12.285 -14.230 33.924 1.00 83.12 86 ALA A C 1
ATOM 677 O O . ALA A 1 86 ? -12.619 -13.394 34.761 1.00 83.12 86 ALA A O 1
ATOM 678 N N . MET A 1 87 ? -13.123 -15.181 33.498 1.00 82.62 87 MET A N 1
ATOM 679 C CA . MET A 1 87 ? -14.478 -15.354 34.040 1.00 82.62 87 MET A CA 1
ATOM 680 C C . MET A 1 87 ? -14.464 -15.911 35.468 1.00 82.62 87 MET A C 1
ATOM 682 O O . MET A 1 87 ? -15.147 -15.341 36.316 1.00 82.62 87 MET A O 1
ATOM 686 N N . HIS A 1 88 ? -13.622 -16.914 35.752 1.00 81.81 88 HIS A N 1
ATOM 687 C CA . HIS A 1 88 ? -13.411 -17.422 37.118 1.00 81.81 88 HIS A CA 1
ATOM 688 C C . HIS A 1 88 ? -12.869 -16.338 38.059 1.00 81.81 88 HIS A C 1
ATOM 690 O O . HIS A 1 88 ? -13.366 -16.164 39.163 1.00 81.81 88 HIS A O 1
ATOM 696 N N . GLN A 1 89 ? -11.881 -15.552 37.617 1.00 80.62 89 GLN A N 1
ATOM 697 C CA . GLN A 1 89 ? -11.310 -14.476 38.441 1.00 80.62 89 GLN A CA 1
ATOM 698 C C . GLN A 1 89 ? -12.305 -13.354 38.764 1.00 80.62 89 GLN A C 1
ATOM 700 O O . GLN A 1 89 ? -12.116 -12.628 39.733 1.00 80.62 89 GLN A O 1
ATOM 705 N N . ARG A 1 90 ? -13.344 -13.184 37.940 1.00 80.75 90 ARG A N 1
ATOM 706 C CA . ARG A 1 90 ? -14.383 -12.162 38.121 1.00 80.75 90 ARG A CA 1
ATOM 707 C C . ARG A 1 90 ? -15.659 -12.712 38.765 1.00 80.75 90 ARG A C 1
ATOM 709 O O . ARG A 1 90 ? -16.639 -11.975 38.814 1.00 80.75 90 ARG A O 1
ATOM 716 N N . GLY A 1 91 ? -15.665 -13.977 39.200 1.00 66.12 91 GLY A N 1
ATOM 717 C CA . GLY A 1 91 ? -16.814 -14.624 39.844 1.00 66.12 91 GLY A CA 1
ATOM 718 C C . GLY A 1 91 ? -18.073 -14.666 38.975 1.00 66.12 91 GLY A C 1
ATOM 719 O O . GLY A 1 91 ? -19.180 -14.641 39.498 1.00 66.12 91 GLY A O 1
ATOM 720 N N . LYS A 1 92 ? -17.922 -14.643 37.641 1.00 66.31 92 LYS A N 1
ATOM 721 C CA . LYS A 1 92 ? -19.058 -14.688 36.697 1.00 66.31 92 LYS A CA 1
ATOM 722 C C . LYS A 1 92 ? -19.404 -16.108 36.237 1.00 66.31 92 LYS A C 1
ATOM 724 O O . LYS A 1 92 ? -20.263 -16.256 35.370 1.00 66.31 92 LYS A O 1
ATOM 729 N N . ILE A 1 93 ? -18.710 -17.103 36.789 1.00 58.44 93 ILE A N 1
ATOM 730 C CA . ILE A 1 93 ? -18.954 -18.551 36.743 1.00 58.44 93 ILE A CA 1
ATOM 731 C C . ILE A 1 93 ? -18.449 -19.100 38.074 1.00 58.44 93 ILE A C 1
ATOM 733 O O . ILE A 1 93 ? -17.353 -18.638 38.476 1.00 58.44 93 ILE A O 1
#

Foldseek 3Di:
DVVVVVVVVVVVVVVVVVVVVVVVVVVVVVVCVVVVVPVCPVLVVCCVPPVPVSVVVVVVVVVVCVPPDDPPDPDPPPVVVVVVVVCVVVVVD

Organism: NCBI:txid1711999

Sequence (93 aa):
MDIEEKAQQQLDNSQATIQKARIAIDDMAQLMNKIHVKKGAGHRYLDKIKPNEATLKSVEKRLNEQNSPSKAKKGKSSKKKNLLKAMHQRGKI